Protein AF-A0A183EE67-F1 (afdb_monomer_lite)

pLDDT: mean 85.76, std 18.5, range [33.41, 98.25]

Secondary structure (DSSP, 8-state):
---S-S---------BGGGS--SHHHHHHHHHH-HHHHHHHTTSSSTT-B-----S---BPBPTTSSBB-SSS--B------B--SS---S-----TT--SSSS--

Foldseek 3Di:
DDDPPDPPPPDPDFDFQVNDQQALVQLVCCCPPNPVNVCQVVVNPDDQWDFDRGSGWQFAAADAPGRTHDPVDDRHNPDGDIDHDPPDDDPDDYWDSVDRRHRGTD

Sequence (106 aa):
MSNSKENLYGASSCRKLSELNLNDDMDRLVNEFDQLRRAQRDQQAFMDYSEPEIHFAPTYRLLVGSSYYDQERVPSWCDRIVYKGKSLQCDRYESNRMVTLSDHLP

Organism: NCBI:txid637853

InterPro domains:
  IPR000300 Inositol polyphosphate-related phosphatase [PF22669] (19-106)
  IPR036691 Endonuclease/exonuclease/phosphatase superfamily [G3DSA:3.60.10.10] (5-106)
  IPR036691 Endonuclease/exonuclease/phosphatase superfamily [SSF56219] (30-106)
  IPR046985 Inositol 5-phosphatase [PTHR11200] (24-106)

Structure (mmCIF, N/CA/C/O backbone):
data_AF-A0A183EE67-F1
#
_entry.id   AF-A0A183EE67-F1
#
loop_
_atom_site.group_PDB
_atom_site.id
_atom_site.type_symbol
_atom_site.label_atom_id
_atom_site.label_alt_id
_atom_site.label_comp_id
_atom_site.label_asym_id
_atom_site.label_entity_id
_atom_site.label_seq_id
_atom_site.pdbx_PDB_ins_code
_atom_site.Cartn_x
_atom_site.Cartn_y
_atom_site.Cartn_z
_atom_site.occupancy
_atom_site.B_iso_or_equiv
_atom_site.auth_seq_id
_atom_site.auth_comp_id
_atom_site.auth_asym_id
_atom_site.auth_atom_id
_atom_site.pdbx_PDB_model_num
ATOM 1 N N . MET A 1 1 ? 36.166 17.876 -32.253 1.00 37.62 1 MET A N 1
ATOM 2 C CA . MET A 1 1 ? 36.132 18.172 -30.806 1.00 37.62 1 MET A CA 1
ATOM 3 C C . MET A 1 1 ? 34.676 18.140 -30.388 1.00 37.62 1 MET A C 1
ATOM 5 O O . MET A 1 1 ? 33.961 19.115 -30.566 1.00 37.62 1 MET A O 1
ATOM 9 N N . SER A 1 2 ? 34.217 16.941 -30.038 1.00 34.94 2 SER A N 1
ATOM 10 C CA . SER A 1 2 ? 32.822 16.610 -29.758 1.00 34.94 2 SER A CA 1
ATOM 11 C C . SER A 1 2 ? 32.421 17.056 -28.354 1.00 34.94 2 SER A C 1
ATOM 13 O O . SER A 1 2 ? 33.215 17.028 -27.416 1.00 34.94 2 SER A O 1
ATOM 15 N N . ASN A 1 3 ? 31.175 17.502 -28.271 1.00 33.41 3 ASN A N 1
ATOM 16 C CA . ASN A 1 3 ? 30.529 18.185 -27.162 1.00 33.41 3 ASN A CA 1
ATOM 17 C C . ASN A 1 3 ? 30.439 17.287 -25.911 1.00 33.41 3 ASN A C 1
ATOM 19 O O . ASN A 1 3 ? 29.821 16.228 -25.941 1.00 33.41 3 ASN A O 1
ATOM 23 N N . SER A 1 4 ? 31.028 17.718 -24.799 1.00 40.69 4 SER A N 1
ATOM 24 C CA . SER A 1 4 ? 31.073 17.012 -23.511 1.00 40.69 4 SER A CA 1
ATOM 25 C C . SER A 1 4 ? 29.836 17.279 -22.634 1.00 40.69 4 SER A C 1
ATOM 27 O O . SER A 1 4 ? 29.959 17.595 -21.452 1.00 40.69 4 SER A O 1
ATOM 29 N N . LYS A 1 5 ? 28.626 17.159 -23.200 1.00 41.34 5 LYS A N 1
ATOM 30 C CA . LYS A 1 5 ? 27.357 17.361 -22.466 1.00 41.34 5 LYS A CA 1
ATOM 31 C C . LYS A 1 5 ? 26.316 16.244 -22.638 1.00 41.34 5 LYS A C 1
ATOM 33 O O . LYS A 1 5 ? 25.130 16.497 -22.486 1.00 41.34 5 LYS A O 1
ATOM 38 N N . GLU A 1 6 ? 26.741 15.007 -22.881 1.00 39.06 6 GLU A N 1
ATOM 39 C CA . GLU A 1 6 ? 25.833 13.845 -22.974 1.00 39.06 6 GLU A CA 1
ATOM 40 C C . GLU A 1 6 ? 26.144 12.743 -21.950 1.00 39.06 6 GLU A C 1
ATOM 42 O O . GLU A 1 6 ? 26.070 11.560 -22.256 1.00 39.06 6 GLU A O 1
ATOM 47 N N . ASN A 1 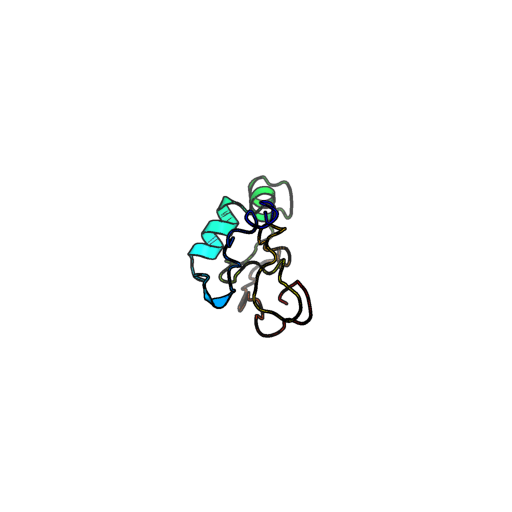7 ? 26.512 13.094 -20.711 1.00 36.16 7 ASN A N 1
ATOM 48 C CA . ASN A 1 7 ? 26.802 12.058 -19.711 1.00 36.16 7 ASN A CA 1
ATOM 49 C C . ASN A 1 7 ? 26.357 12.399 -18.280 1.00 36.16 7 ASN A C 1
ATOM 51 O O . ASN A 1 7 ? 27.135 12.306 -17.336 1.00 36.16 7 ASN A O 1
ATOM 55 N N . LEU A 1 8 ? 25.091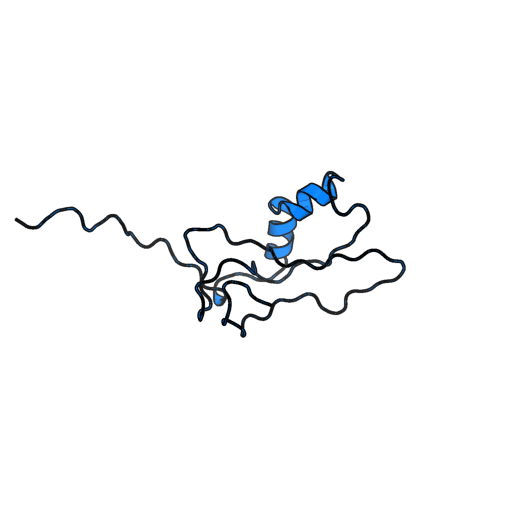 12.808 -18.122 1.00 36.00 8 LEU A N 1
ATOM 56 C CA . LEU A 1 8 ? 24.442 12.954 -16.806 1.00 36.00 8 LEU A CA 1
ATOM 57 C C . LEU A 1 8 ? 23.124 12.171 -16.651 1.00 36.00 8 LEU A C 1
ATOM 59 O O . LEU A 1 8 ? 22.514 12.228 -15.591 1.00 36.00 8 LEU A O 1
ATOM 63 N N . TYR A 1 9 ? 22.730 11.351 -17.631 1.00 35.31 9 TYR A N 1
ATOM 64 C CA . TYR A 1 9 ? 21.635 10.376 -17.486 1.00 35.31 9 TYR A CA 1
ATOM 65 C C . TYR A 1 9 ? 22.171 8.987 -17.118 1.00 35.31 9 TYR A C 1
ATOM 67 O O . TYR A 1 9 ? 21.838 7.975 -17.733 1.00 35.31 9 TYR A O 1
ATOM 75 N N . GLY A 1 10 ? 23.051 8.943 -16.117 1.00 33.81 10 GLY A N 1
ATOM 76 C CA . GLY A 1 10 ? 23.530 7.695 -15.540 1.00 33.81 10 GLY A CA 1
ATOM 77 C C . GLY A 1 10 ? 22.375 6.950 -14.875 1.00 33.81 10 GLY A C 1
ATOM 78 O O . GLY A 1 10 ? 21.963 7.316 -13.782 1.00 33.81 10 GLY A O 1
ATOM 79 N N . ALA A 1 11 ? 21.839 5.948 -15.576 1.00 44.28 11 ALA A N 1
ATOM 80 C CA . ALA A 1 11 ? 21.139 4.764 -15.073 1.00 44.28 11 ALA A CA 1
ATOM 81 C C . ALA A 1 11 ? 20.638 4.846 -13.617 1.00 44.28 11 ALA A C 1
ATOM 83 O O . ALA A 1 11 ? 21.140 4.164 -12.724 1.00 44.28 11 ALA A O 1
ATOM 84 N N . SER A 1 12 ? 19.607 5.651 -13.372 1.00 49.94 12 SER A N 1
ATOM 85 C CA . SER A 1 12 ? 18.780 5.477 -12.182 1.00 49.94 12 SER A CA 1
ATOM 86 C C . SER A 1 12 ? 17.879 4.281 -12.467 1.00 49.94 12 SER A C 1
ATOM 88 O O . SER A 1 12 ? 17.114 4.295 -13.429 1.00 49.94 12 SER A O 1
ATOM 90 N N . SER A 1 13 ? 18.074 3.182 -11.738 1.00 58.94 13 SER A N 1
ATOM 91 C CA . SER A 1 13 ? 17.396 1.916 -12.027 1.00 58.94 13 SER A CA 1
ATOM 92 C C . SER A 1 13 ? 15.881 2.094 -11.901 1.00 58.94 13 SER A C 1
ATOM 94 O O . SER A 1 13 ? 15.356 2.286 -10.803 1.00 58.94 13 SER A O 1
ATOM 96 N N . CYS A 1 14 ? 15.180 2.072 -13.035 1.00 63.81 14 CYS A N 1
ATOM 97 C CA . CYS A 1 14 ? 13.727 2.036 -13.079 1.00 63.81 14 CYS A CA 1
ATOM 98 C C . CYS A 1 14 ? 13.283 0.704 -12.467 1.00 63.81 14 CYS A C 1
ATOM 100 O O . CYS A 1 14 ? 13.463 -0.341 -13.089 1.00 63.81 14 CYS A O 1
ATOM 102 N N . ARG A 1 15 ? 12.762 0.723 -11.233 1.00 75.81 15 ARG A N 1
ATOM 103 C CA . ARG A 1 15 ? 12.367 -0.516 -10.554 1.00 75.81 15 ARG A CA 1
ATOM 104 C C . ARG A 1 15 ? 11.147 -1.116 -11.231 1.00 75.81 15 ARG A C 1
ATOM 106 O O . ARG A 1 15 ? 10.116 -0.453 -11.382 1.00 75.81 15 ARG A O 1
ATOM 113 N N . LYS A 1 16 ? 11.251 -2.390 -11.590 1.00 81.69 16 LYS A N 1
ATOM 114 C CA . LYS A 1 16 ? 10.128 -3.165 -12.115 1.00 81.69 16 LYS A CA 1
ATOM 115 C C . LYS A 1 16 ? 9.316 -3.752 -10.963 1.00 81.69 16 LYS A C 1
ATOM 117 O O . LYS A 1 16 ? 9.878 -4.182 -9.961 1.00 81.69 16 LYS A O 1
ATOM 122 N N . LEU A 1 17 ? 7.996 -3.864 -11.118 1.00 77.94 17 LEU A N 1
ATOM 123 C CA . LEU A 1 17 ? 7.124 -4.491 -10.110 1.00 77.94 17 LEU A CA 1
ATOM 124 C C . LEU A 1 17 ? 7.568 -5.902 -9.695 1.00 77.94 17 LEU A C 1
ATOM 126 O O . LEU A 1 17 ? 7.347 -6.303 -8.554 1.00 77.94 17 LEU A O 1
ATOM 130 N N . SER A 1 18 ? 8.163 -6.659 -10.620 1.00 77.88 18 SER A N 1
ATOM 131 C CA . SER A 1 18 ? 8.656 -8.020 -10.378 1.00 77.88 18 SER A CA 1
ATOM 132 C C . SER A 1 18 ? 9.915 -8.080 -9.511 1.00 77.88 18 SER A C 1
ATOM 134 O O . SER A 1 18 ? 10.296 -9.161 -9.087 1.00 77.88 18 SER A O 1
ATOM 136 N N . GLU A 1 19 ? 10.583 -6.949 -9.282 1.00 79.06 19 GLU A N 1
ATOM 137 C CA . GLU A 1 19 ? 11.820 -6.858 -8.493 1.00 79.06 19 GLU A CA 1
ATOM 138 C C . GLU A 1 19 ? 11.547 -6.495 -7.026 1.00 79.06 19 GLU A C 1
ATOM 140 O O . GLU A 1 19 ? 12.469 -6.448 -6.214 1.00 79.06 19 GLU A O 1
ATOM 145 N N . LEU A 1 20 ? 10.290 -6.213 -6.676 1.00 76.19 20 LEU A N 1
ATOM 146 C CA . LEU A 1 20 ? 9.892 -5.882 -5.313 1.00 76.19 20 LEU A CA 1
ATOM 147 C C . LEU A 1 20 ? 9.586 -7.151 -4.509 1.00 76.19 20 LEU A C 1
ATOM 149 O O . LEU A 1 20 ? 8.925 -8.056 -5.014 1.00 76.19 20 LEU A O 1
ATOM 153 N N . ASN A 1 21 ? 10.016 -7.184 -3.245 1.00 73.38 21 ASN A N 1
ATOM 154 C CA . ASN A 1 21 ? 9.620 -8.213 -2.284 1.00 73.38 21 ASN A CA 1
ATOM 155 C C . ASN A 1 21 ? 8.256 -7.851 -1.680 1.00 73.38 21 ASN A C 1
ATOM 157 O O . ASN A 1 21 ? 8.140 -6.843 -0.993 1.00 73.38 21 ASN A O 1
ATOM 161 N N . LEU A 1 22 ? 7.216 -8.627 -1.968 1.00 69.81 22 LEU A N 1
ATOM 162 C CA . LEU A 1 22 ? 5.812 -8.226 -1.778 1.00 69.81 22 LEU A CA 1
ATOM 163 C C . LEU A 1 22 ? 5.198 -8.742 -0.478 1.00 69.81 22 LEU A C 1
ATOM 165 O O . LEU A 1 22 ? 3.992 -8.920 -0.386 1.00 69.81 22 LEU A O 1
ATOM 169 N N . ASN A 1 23 ? 6.031 -9.025 0.509 1.00 72.56 23 ASN A N 1
ATOM 170 C CA . ASN A 1 23 ? 5.609 -9.748 1.700 1.00 72.56 23 ASN A CA 1
ATOM 171 C C . ASN A 1 23 ? 5.402 -8.745 2.850 1.00 72.56 23 ASN A C 1
ATOM 173 O O . ASN A 1 23 ? 5.114 -7.572 2.605 1.00 72.56 23 ASN A O 1
ATOM 177 N N . ASP A 1 24 ? 5.603 -9.178 4.095 1.00 72.19 24 ASP A N 1
ATOM 178 C CA . ASP A 1 24 ? 5.535 -8.355 5.318 1.00 72.19 24 ASP A CA 1
ATOM 179 C C . ASP A 1 24 ? 6.363 -7.052 5.244 1.00 72.19 24 ASP A C 1
ATOM 181 O O . ASP A 1 24 ? 6.072 -6.074 5.934 1.00 72.19 24 ASP A O 1
ATOM 185 N N . ASP A 1 25 ? 7.366 -7.001 4.360 1.00 84.44 25 ASP A N 1
ATOM 186 C CA . ASP A 1 25 ? 8.136 -5.792 4.053 1.00 84.44 25 ASP A CA 1
ATOM 187 C C . ASP A 1 25 ? 7.247 -4.627 3.578 1.00 84.44 25 ASP A C 1
ATOM 189 O O . ASP A 1 25 ? 7.530 -3.475 3.908 1.00 84.44 25 ASP A O 1
ATOM 193 N N . MET A 1 26 ? 6.178 -4.895 2.817 1.00 90.94 26 MET A N 1
ATOM 194 C CA . MET A 1 26 ? 5.285 -3.849 2.306 1.00 90.94 26 MET A CA 1
ATOM 195 C C . MET A 1 26 ? 4.478 -3.214 3.434 1.00 90.94 26 MET A C 1
ATOM 197 O O . MET A 1 26 ? 4.498 -1.991 3.573 1.00 90.94 26 MET A O 1
ATOM 201 N N . ASP A 1 27 ? 3.840 -4.025 4.279 1.00 93.69 27 ASP A N 1
ATOM 202 C CA . ASP A 1 27 ? 3.028 -3.514 5.383 1.00 93.69 27 ASP A CA 1
ATOM 203 C C . ASP A 1 27 ? 3.888 -2.716 6.373 1.00 93.69 27 ASP A C 1
ATOM 205 O O . ASP A 1 27 ? 3.515 -1.618 6.795 1.00 93.69 27 ASP A O 1
ATOM 209 N N . ARG A 1 28 ? 5.115 -3.185 6.642 1.00 93.75 28 ARG A N 1
ATOM 210 C CA . ARG A 1 28 ? 6.098 -2.428 7.424 1.00 93.75 28 ARG A CA 1
ATOM 211 C C . ARG A 1 28 ? 6.390 -1.053 6.814 1.00 93.75 28 ARG A C 1
ATOM 213 O O . ARG A 1 28 ? 6.354 -0.057 7.537 1.00 93.75 28 ARG A O 1
ATOM 220 N N . LEU A 1 29 ? 6.684 -0.984 5.513 1.00 93.56 29 LEU A N 1
ATOM 221 C CA . LEU A 1 29 ? 6.966 0.284 4.829 1.00 93.56 29 LEU A CA 1
ATOM 222 C C . LEU A 1 29 ? 5.770 1.238 4.892 1.00 93.56 29 LEU A C 1
ATOM 224 O O . LEU A 1 29 ? 5.960 2.429 5.149 1.00 93.56 29 LEU A O 1
ATOM 228 N N . VAL A 1 30 ? 4.552 0.723 4.693 1.00 95.50 30 VAL A N 1
ATOM 229 C CA . VAL A 1 30 ? 3.333 1.533 4.790 1.00 95.50 30 VAL A CA 1
ATOM 230 C C . VAL A 1 30 ? 3.191 2.072 6.218 1.00 95.50 30 VAL A C 1
ATOM 232 O O . VAL A 1 30 ? 3.063 3.277 6.410 1.00 95.50 30 VAL A O 1
ATOM 235 N N . ASN A 1 31 ? 3.289 1.227 7.243 1.00 95.19 31 ASN A N 1
ATOM 236 C CA . ASN A 1 31 ? 3.132 1.657 8.637 1.00 95.19 31 ASN A CA 1
ATOM 237 C C . ASN A 1 31 ? 4.182 2.690 9.090 1.00 95.19 31 ASN A C 1
ATOM 239 O O . ASN A 1 31 ? 3.895 3.539 9.943 1.00 95.19 31 ASN A O 1
ATOM 243 N N . GLU A 1 32 ? 5.391 2.635 8.529 1.00 95.50 32 GLU A N 1
ATOM 244 C CA . GLU A 1 32 ? 6.493 3.529 8.890 1.00 95.50 32 GLU A CA 1
ATOM 245 C C . GLU A 1 32 ? 6.428 4.880 8.150 1.00 95.50 32 GLU A C 1
ATOM 247 O O . GLU A 1 32 ? 6.589 5.942 8.769 1.00 95.50 32 GLU A O 1
ATOM 252 N N . PHE A 1 33 ? 6.147 4.869 6.842 1.00 96.06 33 PHE A N 1
ATOM 253 C CA . PHE A 1 33 ? 6.340 6.042 5.980 1.00 96.06 33 PHE A CA 1
ATOM 254 C C . PHE A 1 33 ? 5.066 6.606 5.343 1.00 96.06 33 PHE A C 1
ATOM 256 O O . PHE A 1 33 ? 5.073 7.775 4.948 1.00 96.06 33 PHE A O 1
ATOM 263 N N . ASP A 1 34 ? 3.981 5.834 5.255 1.00 97.44 34 ASP A N 1
ATOM 264 C CA . ASP A 1 34 ? 2.752 6.267 4.586 1.00 97.44 34 ASP A CA 1
ATOM 265 C C . ASP A 1 34 ? 2.034 7.389 5.349 1.00 97.44 34 ASP A C 1
ATOM 267 O O . ASP A 1 34 ? 1.879 7.368 6.576 1.00 97.44 34 ASP A O 1
ATOM 271 N N . GLN A 1 35 ? 1.564 8.389 4.603 1.00 98.00 35 GLN A N 1
ATOM 272 C CA . GLN A 1 35 ? 0.917 9.566 5.179 1.00 98.00 35 GLN A CA 1
ATOM 273 C C . GLN A 1 35 ? -0.476 9.246 5.725 1.00 98.00 35 GLN A C 1
ATOM 275 O O . GLN A 1 35 ? -0.840 9.778 6.774 1.00 98.00 35 GLN A O 1
ATOM 280 N N . LEU A 1 36 ? -1.238 8.365 5.063 1.00 97.81 36 LEU A N 1
ATOM 281 C CA . LEU A 1 36 ? -2.562 7.966 5.540 1.00 97.81 36 LEU A CA 1
ATOM 282 C C . LEU A 1 36 ? -2.451 7.174 6.848 1.00 97.81 36 LEU A C 1
ATOM 284 O O . LEU A 1 36 ? -3.129 7.522 7.815 1.00 97.81 36 LEU A O 1
ATOM 288 N N . ARG A 1 37 ? -1.547 6.184 6.927 1.00 96.69 37 ARG A N 1
ATOM 289 C CA . ARG A 1 37 ? -1.289 5.451 8.185 1.00 96.69 37 ARG A CA 1
ATOM 290 C C . ARG A 1 37 ? -0.877 6.382 9.321 1.00 96.69 37 ARG A C 1
ATOM 292 O O . ARG A 1 37 ? -1.385 6.255 10.435 1.00 96.69 37 ARG A O 1
ATOM 299 N N . ARG A 1 38 ? 0.007 7.348 9.049 1.00 97.62 38 ARG A N 1
ATOM 300 C CA . ARG A 1 38 ? 0.394 8.365 10.038 1.00 97.62 38 ARG A CA 1
ATOM 301 C C . ARG A 1 38 ? -0.809 9.182 10.505 1.00 97.62 38 ARG A C 1
ATOM 303 O O . ARG A 1 38 ? -1.023 9.287 11.705 1.00 97.62 38 ARG A O 1
ATOM 310 N N . ALA A 1 39 ? -1.614 9.700 9.580 1.00 98.12 39 ALA A N 1
ATOM 311 C CA . ALA A 1 39 ? -2.796 10.489 9.912 1.00 98.12 39 ALA A CA 1
ATOM 312 C C . ALA A 1 39 ? -3.839 9.686 10.712 1.00 98.12 39 ALA A C 1
ATOM 314 O O . ALA A 1 39 ? -4.474 10.244 11.604 1.00 98.12 39 ALA A O 1
ATOM 315 N N . GLN A 1 40 ? -3.998 8.386 10.444 1.00 97.06 40 GLN A N 1
ATOM 316 C CA . GLN A 1 40 ? -4.851 7.501 11.245 1.00 97.06 40 GLN A CA 1
ATOM 317 C C . GLN A 1 40 ? -4.312 7.308 12.665 1.00 97.06 40 GLN A C 1
ATOM 319 O O . GLN A 1 40 ? -5.060 7.473 13.629 1.00 97.06 40 GLN A O 1
ATOM 324 N N . ARG A 1 41 ? -3.014 7.001 12.808 1.00 95.62 41 ARG A N 1
ATOM 325 C CA . ARG A 1 41 ? -2.355 6.840 14.116 1.00 95.62 41 ARG A CA 1
ATOM 326 C C . ARG A 1 41 ? -2.446 8.110 14.956 1.00 95.62 41 ARG A C 1
ATOM 328 O O . ARG A 1 41 ? -2.726 8.039 16.149 1.00 95.62 41 ARG A O 1
ATOM 335 N N . ASP A 1 42 ? -2.250 9.255 14.315 1.00 97.38 42 ASP A N 1
ATOM 336 C CA . ASP A 1 42 ? -2.287 10.567 14.955 1.00 97.38 42 ASP A CA 1
ATOM 337 C C . ASP A 1 42 ? -3.733 11.077 15.129 1.00 97.38 42 ASP A C 1
ATOM 339 O O . ASP A 1 42 ? -3.945 12.204 15.573 1.00 97.38 42 ASP A O 1
ATOM 343 N N . GLN A 1 43 ? -4.736 10.252 14.794 1.00 97.00 43 GLN A N 1
ATOM 344 C CA . GLN A 1 43 ? -6.165 10.542 14.935 1.00 97.00 43 GLN A CA 1
ATOM 345 C C . GLN A 1 43 ? -6.646 11.778 14.151 1.00 97.00 43 GLN A C 1
ATOM 347 O O . GLN A 1 43 ? -7.645 12.407 14.496 1.00 97.00 43 GLN A O 1
ATOM 352 N N . GLN A 1 44 ? -5.957 12.110 13.061 1.00 98.25 44 GLN A N 1
ATOM 353 C CA . GLN A 1 44 ? -6.242 13.259 12.198 1.00 98.25 44 GLN A CA 1
ATOM 354 C C . GLN A 1 44 ? -7.170 12.913 11.025 1.00 98.25 44 GLN A C 1
ATOM 356 O O . GLN A 1 44 ? -7.816 13.803 10.475 1.00 98.25 44 GLN A O 1
ATOM 361 N N . ALA A 1 45 ? -7.251 11.638 10.634 1.00 97.50 45 ALA A N 1
ATOM 362 C CA . ALA A 1 45 ? -8.121 11.168 9.557 1.00 97.50 45 ALA A CA 1
ATOM 363 C C . ALA A 1 45 ? -8.606 9.734 9.813 1.00 97.50 45 ALA A C 1
ATOM 365 O O . ALA A 1 45 ? -7.895 8.938 10.418 1.00 97.50 45 ALA A O 1
ATOM 366 N N . PHE A 1 46 ? -9.809 9.401 9.327 1.00 97.12 46 PHE A N 1
ATOM 367 C CA . PHE A 1 46 ? -10.385 8.045 9.370 1.00 97.12 46 PHE A CA 1
ATOM 368 C C . PHE A 1 46 ? -10.330 7.371 10.756 1.00 97.12 46 PHE A C 1
ATOM 370 O O . PHE A 1 46 ? -10.036 6.182 10.875 1.00 97.12 46 PHE A O 1
ATOM 377 N N . MET A 1 47 ? -10.636 8.131 11.812 1.00 95.12 47 MET A N 1
ATOM 378 C CA . MET A 1 47 ? -10.672 7.626 13.187 1.00 95.12 47 MET A CA 1
ATOM 379 C C . MET A 1 47 ? -11.655 6.449 13.332 1.00 95.12 47 MET A C 1
ATOM 381 O O . MET A 1 47 ? -12.799 6.498 12.865 1.00 95.12 47 MET A O 1
ATOM 385 N N . ASP A 1 48 ? -11.188 5.393 13.998 1.00 93.06 48 ASP A N 1
ATOM 386 C CA . ASP A 1 48 ? -11.856 4.096 14.184 1.00 93.06 48 ASP A CA 1
ATOM 387 C C . ASP A 1 48 ? -12.170 3.316 12.895 1.00 93.06 48 ASP A C 1
ATOM 389 O O . ASP A 1 48 ? -12.955 2.365 12.933 1.00 93.06 48 ASP A O 1
ATOM 393 N N . TYR A 1 49 ? -11.614 3.709 11.750 1.00 97.19 49 TYR A N 1
ATOM 394 C CA . TYR A 1 49 ? -11.621 2.840 10.580 1.00 97.19 49 TYR A CA 1
ATOM 395 C C . TYR A 1 49 ? -10.465 1.847 10.686 1.00 97.19 49 TYR A C 1
ATOM 397 O O . TYR A 1 49 ? -9.379 2.168 11.165 1.00 97.19 49 TYR A O 1
ATOM 405 N N . SER A 1 50 ? -10.705 0.637 10.208 1.00 94.88 50 SER A N 1
ATOM 406 C CA . SER A 1 50 ? -9.702 -0.394 10.002 1.00 94.88 50 SER A CA 1
ATOM 407 C C . SER A 1 50 ? -9.338 -0.461 8.525 1.00 94.88 50 SER A C 1
ATOM 409 O O . SER A 1 50 ? -10.175 -0.251 7.648 1.00 94.88 50 SER A O 1
ATOM 411 N N . GLU A 1 51 ? -8.083 -0.777 8.255 1.00 96.75 51 GLU A N 1
ATOM 412 C CA . GLU A 1 51 ? -7.599 -1.136 6.930 1.00 96.75 51 GLU A CA 1
ATOM 413 C C . GLU A 1 51 ? -6.759 -2.406 7.084 1.00 96.75 51 GLU A C 1
ATOM 415 O O . GLU A 1 51 ? -5.930 -2.432 8.003 1.00 96.75 51 GLU A O 1
ATOM 420 N N . PRO A 1 52 ? -6.965 -3.436 6.239 1.00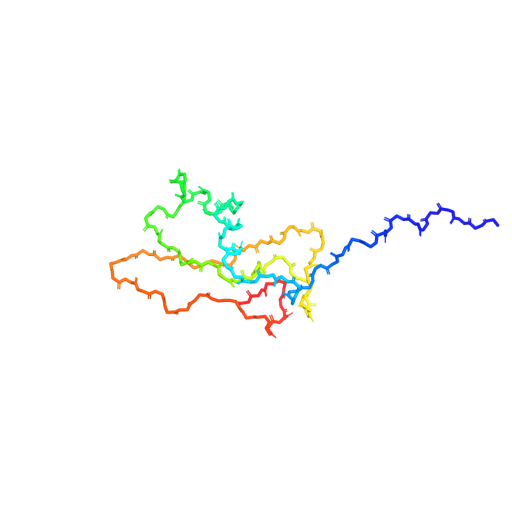 95.75 52 PRO A N 1
ATOM 421 C CA . PRO A 1 52 ? -6.191 -4.672 6.308 1.00 95.75 52 PRO A CA 1
ATOM 422 C C . PRO A 1 52 ? -4.695 -4.426 6.081 1.00 95.75 52 PRO A C 1
ATOM 424 O O . PRO A 1 52 ? -4.281 -3.354 5.631 1.00 95.75 52 PRO A O 1
ATOM 427 N N . GLU A 1 53 ? -3.880 -5.430 6.387 1.00 95.19 53 GLU A N 1
ATOM 428 C CA . GLU A 1 53 ? -2.452 -5.400 6.064 1.00 95.19 53 GLU A CA 1
ATOM 429 C C . GLU A 1 53 ? -2.244 -5.288 4.548 1.00 95.19 53 GLU A C 1
ATOM 431 O O . GLU A 1 53 ? -2.998 -5.852 3.747 1.00 95.19 53 GLU A O 1
ATOM 436 N N . ILE A 1 54 ? -1.232 -4.518 4.145 1.00 95.88 54 ILE A N 1
ATOM 437 C CA . ILE A 1 54 ? -0.921 -4.286 2.732 1.00 95.88 54 ILE A CA 1
ATOM 438 C C . ILE A 1 54 ? 0.257 -5.164 2.320 1.00 95.88 54 ILE A C 1
ATOM 440 O O . ILE A 1 54 ? 1.408 -4.883 2.642 1.00 95.88 54 ILE A O 1
ATOM 444 N N . HIS A 1 55 ? -0.033 -6.190 1.520 1.00 94.44 55 HIS A N 1
ATOM 445 C CA . HIS A 1 55 ? 0.968 -7.096 0.934 1.00 94.44 55 HIS A CA 1
ATOM 446 C C . HIS A 1 55 ? 1.128 -6.900 -0.582 1.00 94.44 55 HIS A C 1
ATOM 448 O O . HIS A 1 55 ? 1.589 -7.773 -1.314 1.00 94.44 55 HIS A O 1
ATOM 454 N N . PHE A 1 56 ? 0.709 -5.750 -1.105 1.00 94.50 56 PHE A N 1
ATOM 455 C CA . PHE A 1 56 ? 0.884 -5.403 -2.510 1.00 94.50 56 PHE A CA 1
ATOM 456 C C . PHE A 1 56 ? 1.793 -4.184 -2.661 1.00 94.50 56 PHE A C 1
ATOM 458 O O . PHE A 1 56 ? 1.954 -3.374 -1.752 1.00 94.50 56 PHE A O 1
ATOM 465 N N . ALA A 1 57 ? 2.429 -4.080 -3.828 1.00 93.50 57 ALA A N 1
ATOM 466 C CA . ALA A 1 57 ? 3.330 -2.981 -4.140 1.00 93.50 57 ALA A CA 1
ATOM 467 C C . ALA A 1 57 ? 2.552 -1.662 -4.293 1.00 93.50 57 ALA A C 1
ATOM 469 O O . ALA A 1 57 ? 1.352 -1.712 -4.572 1.00 93.50 57 ALA A O 1
ATOM 470 N N . PRO A 1 58 ? 3.229 -0.507 -4.177 1.00 95.00 58 PRO A N 1
ATOM 471 C C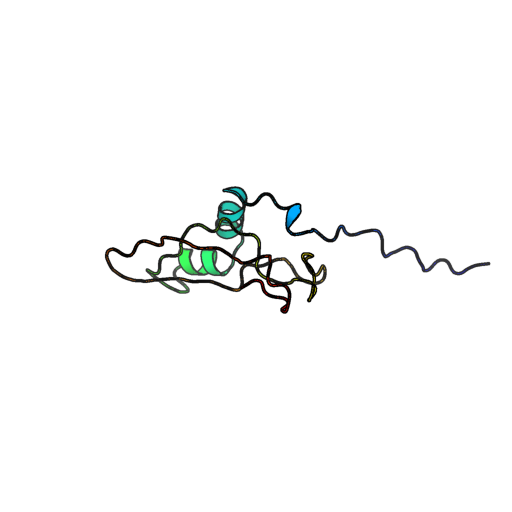A . PRO A 1 58 ? 2.620 0.783 -4.462 1.00 95.00 58 PRO A CA 1
ATOM 472 C C . PRO A 1 58 ? 1.833 0.789 -5.776 1.00 95.00 58 PRO A C 1
ATOM 474 O O . PRO A 1 58 ? 2.302 0.320 -6.811 1.00 95.00 58 PRO A O 1
ATOM 477 N N . THR A 1 59 ? 0.613 1.307 -5.745 1.00 96.31 59 THR A N 1
ATOM 478 C CA . THR A 1 59 ? -0.268 1.304 -6.919 1.00 96.31 59 THR A CA 1
ATOM 479 C C . THR A 1 59 ? 0.023 2.460 -7.864 1.00 96.31 59 THR A C 1
ATOM 481 O O . THR A 1 59 ? -0.439 2.426 -8.995 1.00 96.31 59 THR A O 1
ATOM 484 N N . TYR A 1 60 ? 0.814 3.447 -7.435 1.00 95.25 60 TYR A N 1
ATOM 485 C CA . TYR A 1 60 ? 1.112 4.674 -8.166 1.00 95.25 60 TYR A CA 1
ATOM 486 C C . TYR A 1 60 ? 2.588 5.070 -7.996 1.00 95.25 60 TYR A C 1
ATOM 488 O O . TYR A 1 60 ? 3.173 4.806 -6.955 1.00 95.25 60 TYR A O 1
ATOM 496 N N . ARG A 1 61 ? 3.271 5.720 -8.941 1.00 93.75 61 ARG A N 1
ATOM 497 C CA . ARG A 1 61 ? 2.892 6.003 -10.331 1.00 93.75 61 ARG A CA 1
ATOM 498 C C . ARG A 1 61 ? 3.637 5.068 -11.269 1.00 93.75 61 ARG A C 1
ATOM 500 O O . ARG A 1 61 ? 4.865 5.000 -11.205 1.00 93.75 61 ARG A O 1
ATOM 507 N N . LEU A 1 62 ? 2.921 4.398 -12.163 1.00 93.62 62 LEU A N 1
ATOM 508 C CA . LEU A 1 62 ? 3.524 3.559 -13.195 1.00 93.62 62 LEU A CA 1
ATOM 509 C C . LEU A 1 62 ? 3.619 4.285 -14.534 1.00 93.62 62 LEU A C 1
ATOM 511 O O . LEU A 1 62 ? 2.813 5.156 -14.857 1.00 93.62 62 LEU A O 1
ATOM 515 N N . LEU A 1 63 ? 4.590 3.882 -15.351 1.00 94.38 63 LEU A N 1
ATOM 516 C CA . LEU A 1 63 ? 4.586 4.226 -16.767 1.00 94.38 63 LEU A CA 1
ATOM 517 C C . LEU A 1 63 ? 3.438 3.458 -17.443 1.00 94.38 63 LEU A C 1
ATOM 519 O O . LEU A 1 63 ? 3.431 2.223 -17.429 1.00 94.38 63 LEU A O 1
ATOM 523 N N . VAL A 1 64 ? 2.482 4.188 -18.026 1.00 94.56 64 VAL A N 1
ATOM 524 C CA . VAL A 1 64 ? 1.283 3.629 -18.676 1.00 94.56 64 VAL A CA 1
ATOM 525 C C . VAL A 1 64 ? 1.665 2.582 -19.725 1.00 94.56 64 VAL A C 1
ATOM 527 O O . VAL A 1 64 ? 2.581 2.780 -20.523 1.00 94.56 64 VAL A O 1
ATOM 530 N N . GLY A 1 65 ? 0.951 1.459 -19.725 1.00 93.25 65 GLY A N 1
ATOM 531 C CA . GLY A 1 65 ? 1.208 0.312 -20.594 1.00 93.25 65 GLY A CA 1
ATOM 532 C C . GLY A 1 65 ? 2.360 -0.580 -20.124 1.00 93.25 65 GLY A C 1
ATOM 533 O O . GLY A 1 65 ? 2.758 -1.487 -20.854 1.00 93.25 65 GLY A O 1
ATOM 534 N N . SER A 1 66 ? 2.906 -0.354 -18.925 1.00 90.88 66 SER A N 1
ATOM 535 C CA . SER A 1 66 ? 4.075 -1.075 -18.417 1.00 90.88 66 SER A CA 1
ATOM 536 C C . SER A 1 66 ? 3.931 -1.511 -16.951 1.00 90.88 66 SER A C 1
ATOM 538 O O . SER A 1 66 ? 2.964 -1.186 -16.273 1.00 90.88 66 SER A O 1
ATOM 540 N N . SER A 1 67 ? 4.930 -2.248 -16.458 1.00 88.88 67 SER A N 1
ATOM 541 C CA . SER A 1 67 ? 5.065 -2.665 -15.055 1.00 88.88 67 SER A CA 1
ATOM 542 C C . SER A 1 67 ? 6.226 -1.949 -14.343 1.00 88.88 67 SER A C 1
ATOM 544 O O . SER A 1 67 ? 6.887 -2.545 -13.486 1.00 88.88 67 SER A O 1
ATOM 546 N N . TYR A 1 68 ? 6.556 -0.737 -14.782 1.00 92.19 68 TYR A N 1
ATOM 547 C CA . TYR A 1 68 ? 7.694 0.048 -14.313 1.00 92.19 68 TYR A CA 1
ATOM 548 C C . TYR A 1 68 ? 7.215 1.311 -13.608 1.00 92.19 68 TYR A C 1
ATOM 550 O O . TYR A 1 68 ? 6.289 1.965 -14.090 1.00 92.19 68 TYR A O 1
ATOM 558 N N . TYR A 1 69 ? 7.859 1.669 -12.498 1.00 91.69 69 TYR A N 1
ATOM 559 C CA . TYR A 1 69 ? 7.571 2.939 -11.837 1.00 91.69 69 TYR A CA 1
ATOM 560 C C . TYR A 1 69 ? 8.179 4.117 -12.589 1.00 91.69 69 TYR A C 1
ATOM 562 O O . TYR A 1 69 ? 9.314 4.058 -13.073 1.00 91.69 69 TYR A O 1
ATOM 570 N N . ASP A 1 70 ? 7.417 5.202 -12.625 1.00 90.38 70 ASP A N 1
ATOM 571 C CA . ASP A 1 70 ? 7.914 6.520 -12.993 1.00 90.38 70 ASP A CA 1
ATOM 572 C C . ASP A 1 70 ? 8.979 6.966 -11.970 1.00 90.38 70 ASP A C 1
ATOM 574 O O . ASP A 1 70 ? 8.806 6.791 -10.765 1.00 90.38 70 ASP A O 1
ATOM 578 N N . GLN A 1 71 ? 10.101 7.511 -12.445 1.00 85.69 71 GLN A N 1
ATOM 579 C CA . GLN A 1 71 ? 11.210 7.957 -11.591 1.00 85.69 71 GLN A CA 1
ATOM 580 C C . GLN A 1 71 ? 11.022 9.378 -11.061 1.00 85.69 71 GLN A C 1
ATOM 582 O O . GLN A 1 71 ? 11.712 9.780 -10.126 1.00 85.69 71 GLN A O 1
ATOM 587 N N . GLU A 1 72 ? 10.104 10.147 -11.647 1.00 88.62 72 GLU A N 1
ATOM 588 C CA . GLU A 1 72 ? 9.840 11.523 -11.230 1.00 88.62 72 GLU A CA 1
ATOM 589 C C . GLU A 1 72 ? 9.025 11.591 -9.934 1.00 88.62 72 GLU A C 1
ATOM 591 O O . GLU A 1 72 ? 8.964 12.641 -9.290 1.00 88.62 72 GLU A O 1
ATOM 596 N N . ARG A 1 73 ? 8.384 10.484 -9.535 1.00 86.44 73 ARG A N 1
ATOM 597 C CA . ARG A 1 73 ? 7.536 10.412 -8.342 1.00 86.44 73 ARG A CA 1
ATOM 598 C C . ARG A 1 73 ? 7.913 9.230 -7.463 1.00 86.44 73 ARG A C 1
ATOM 600 O O . ARG A 1 73 ? 8.262 8.159 -7.941 1.00 86.44 73 ARG A O 1
ATOM 607 N N . VAL A 1 74 ? 7.794 9.426 -6.152 1.00 90.12 74 VAL A N 1
ATOM 608 C CA . VAL A 1 74 ? 7.986 8.349 -5.176 1.00 90.12 74 VAL A CA 1
ATOM 609 C C . VAL A 1 74 ? 6.809 7.369 -5.282 1.00 90.12 74 VAL A C 1
ATOM 611 O O . VAL A 1 74 ? 5.659 7.814 -5.179 1.00 90.12 74 VAL A O 1
ATOM 614 N N . PRO A 1 75 ? 7.057 6.057 -5.460 1.00 93.25 75 PRO A N 1
ATOM 615 C CA . PRO A 1 75 ? 5.998 5.058 -5.444 1.00 93.25 75 PRO A CA 1
ATOM 616 C C . PRO A 1 75 ? 5.157 5.147 -4.164 1.00 93.25 75 PRO A C 1
ATOM 618 O O . PRO A 1 75 ? 5.707 5.204 -3.066 1.00 93.25 75 PRO A O 1
ATOM 621 N N . SER A 1 76 ? 3.835 5.190 -4.308 1.00 95.19 76 SER A N 1
ATOM 622 C CA . SER A 1 76 ? 2.867 5.439 -3.237 1.00 95.19 76 SER A CA 1
ATOM 623 C C . SER A 1 76 ? 1.627 4.536 -3.346 1.00 95.19 76 SER A C 1
ATOM 625 O O . SER A 1 76 ? 1.228 4.134 -4.440 1.00 95.19 76 SER A O 1
ATOM 627 N N . TRP A 1 77 ? 0.995 4.239 -2.208 1.00 97.38 77 TRP A N 1
ATOM 628 C CA . TRP A 1 77 ? -0.290 3.531 -2.121 1.00 97.38 77 TRP A CA 1
ATOM 629 C C . TRP A 1 77 ? -1.434 4.546 -2.053 1.00 97.38 77 TRP A C 1
ATOM 631 O O . TRP A 1 77 ? -1.944 4.858 -0.975 1.00 97.38 77 TRP A O 1
ATOM 641 N N . CYS A 1 78 ? -1.787 5.117 -3.204 1.00 96.94 78 CYS A N 1
ATOM 642 C CA . CYS A 1 78 ? -2.821 6.151 -3.297 1.00 96.94 78 CYS A CA 1
ATOM 643 C C . CYS A 1 78 ? -4.246 5.577 -3.295 1.00 96.94 78 CYS A C 1
ATOM 645 O O . CYS A 1 78 ? -5.186 6.282 -2.932 1.00 96.94 78 CYS A O 1
ATOM 647 N N . ASP A 1 79 ? -4.391 4.306 -3.664 1.00 97.88 79 ASP A N 1
ATOM 648 C CA . ASP A 1 79 ? -5.673 3.628 -3.841 1.00 97.88 79 ASP A CA 1
ATOM 649 C C . ASP A 1 79 ? -5.926 2.723 -2.629 1.00 97.88 79 ASP A C 1
ATOM 651 O O . ASP A 1 79 ? -5.224 1.731 -2.430 1.00 97.88 79 ASP A O 1
ATOM 655 N N . ARG A 1 80 ? -6.860 3.123 -1.755 1.00 97.94 80 ARG A N 1
ATOM 656 C CA . ARG A 1 80 ? -7.011 2.559 -0.403 1.00 97.94 80 ARG A CA 1
ATOM 657 C C . ARG A 1 80 ? -8.460 2.244 -0.074 1.00 97.94 80 ARG A C 1
ATOM 659 O O . ARG A 1 80 ? -9.357 3.023 -0.398 1.00 97.94 80 ARG A O 1
ATOM 666 N N . ILE A 1 81 ? -8.680 1.133 0.626 1.00 97.69 81 ILE A N 1
ATOM 667 C CA . ILE A 1 81 ? -9.992 0.735 1.141 1.00 97.69 81 ILE A CA 1
ATOM 668 C C . ILE A 1 81 ? -9.909 0.631 2.662 1.00 97.69 81 ILE A C 1
ATOM 670 O O . ILE A 1 81 ? -9.199 -0.203 3.214 1.00 97.69 81 ILE A O 1
ATOM 674 N N . VAL A 1 82 ? -10.687 1.472 3.338 1.00 97.44 82 VAL A N 1
ATOM 675 C CA . VAL A 1 82 ? -10.835 1.485 4.797 1.00 97.44 82 VAL A CA 1
ATOM 676 C C . VAL A 1 82 ? -12.294 1.202 5.152 1.00 97.44 82 VAL A C 1
ATOM 678 O O . VAL A 1 82 ? -13.205 1.605 4.428 1.00 97.44 82 VAL A O 1
ATOM 681 N N . TYR A 1 83 ? -12.546 0.535 6.274 1.00 96.94 83 TYR A N 1
ATOM 682 C CA . TYR A 1 83 ? -13.900 0.197 6.714 1.00 96.94 83 TYR A CA 1
ATOM 683 C C . TYR A 1 83 ? -14.100 0.430 8.209 1.00 96.94 83 TYR A C 1
ATOM 685 O O . TYR A 1 83 ? -13.176 0.327 9.006 1.00 96.94 83 TYR A O 1
ATOM 693 N N . LYS A 1 84 ? -15.341 0.719 8.609 1.00 95.88 84 LYS A N 1
ATOM 694 C CA . LYS A 1 84 ? -15.754 0.843 10.012 1.00 95.88 84 LYS A CA 1
ATOM 695 C C . LYS A 1 84 ? -17.053 0.076 10.210 1.00 95.88 84 LYS A C 1
ATOM 697 O O . LYS A 1 84 ? -18.037 0.326 9.520 1.00 95.88 84 LYS A O 1
ATOM 702 N N . GLY A 1 85 ? -17.067 -0.854 11.154 1.00 92.69 85 GLY A N 1
ATOM 703 C CA . GLY A 1 85 ? -18.230 -1.694 11.423 1.00 92.69 85 GLY A CA 1
ATOM 704 C C . GLY A 1 85 ? -17.904 -2.800 12.414 1.00 92.69 85 GLY A C 1
ATOM 705 O O . GLY A 1 85 ? -16.741 -3.061 12.712 1.00 92.69 85 GLY A O 1
ATOM 706 N N . LYS A 1 86 ? -18.938 -3.445 12.953 1.00 90.75 86 LYS A N 1
ATOM 707 C CA . LYS A 1 86 ? -18.769 -4.584 13.862 1.00 90.75 86 LYS A CA 1
ATOM 708 C C . LYS A 1 86 ? -18.676 -5.873 13.052 1.00 90.75 86 LYS 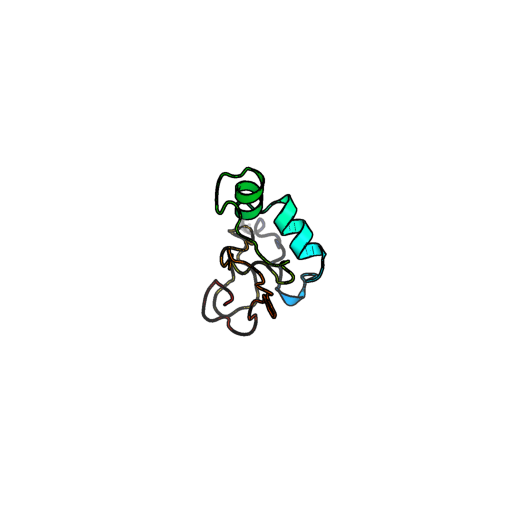A C 1
ATOM 710 O O . LYS A 1 86 ? -19.450 -6.048 12.117 1.00 90.75 86 LYS A O 1
ATOM 715 N N . SER A 1 87 ? -17.767 -6.763 13.448 1.00 90.81 87 SER A N 1
ATOM 716 C CA . SER A 1 87 ? -17.637 -8.116 12.885 1.00 90.81 87 SER A CA 1
ATOM 717 C C . SER A 1 87 ? -17.402 -8.159 11.367 1.00 90.81 87 SER A C 1
ATOM 719 O O . SER A 1 87 ? -17.854 -9.086 10.703 1.00 90.81 87 SER A O 1
ATOM 721 N N . LEU A 1 88 ? -16.700 -7.163 10.816 1.00 93.56 88 LEU A N 1
ATOM 722 C CA . LEU A 1 88 ? -16.245 -7.184 9.426 1.00 93.56 88 LEU A CA 1
ATOM 723 C C . LEU A 1 88 ? -14.902 -7.911 9.335 1.00 93.56 88 LEU A C 1
ATOM 725 O O . LEU A 1 88 ? -13.972 -7.584 10.074 1.00 93.56 88 LEU A O 1
ATOM 729 N N . GLN A 1 89 ? -14.807 -8.859 8.408 1.00 92.25 89 GLN A N 1
ATOM 730 C CA . GLN A 1 89 ? -13.567 -9.529 8.038 1.00 92.25 89 GLN A CA 1
ATOM 731 C C . GLN A 1 89 ? -13.274 -9.224 6.570 1.00 92.25 89 GLN A C 1
ATOM 733 O O . GLN A 1 89 ? -14.168 -9.288 5.728 1.00 92.25 89 GLN A O 1
ATOM 738 N N . CYS A 1 90 ? -12.031 -8.849 6.279 1.00 95.38 90 CYS A N 1
ATOM 739 C CA . CYS A 1 90 ? -11.573 -8.685 4.910 1.00 95.38 90 CYS A CA 1
ATOM 740 C C . CYS A 1 90 ? -11.038 -10.024 4.405 1.00 95.38 90 CYS A C 1
ATOM 742 O O . CYS A 1 90 ? -10.076 -10.548 4.964 1.00 95.38 90 CYS A O 1
ATOM 744 N N . ASP A 1 91 ? -11.661 -10.561 3.358 1.00 95.75 91 ASP A N 1
ATOM 745 C CA . ASP A 1 91 ? -11.199 -11.803 2.739 1.00 95.75 91 ASP A CA 1
ATOM 746 C C . ASP A 1 91 ? -9.990 -11.567 1.827 1.00 95.75 91 ASP A C 1
ATOM 748 O O . ASP A 1 91 ? -9.089 -12.402 1.769 1.00 95.75 91 ASP A O 1
ATOM 752 N N . ARG A 1 92 ? -9.971 -10.446 1.089 1.00 95.94 92 ARG A N 1
ATOM 753 C CA . ARG A 1 92 ? -8.910 -10.101 0.130 1.00 95.94 92 ARG A CA 1
ATOM 754 C C . ARG A 1 92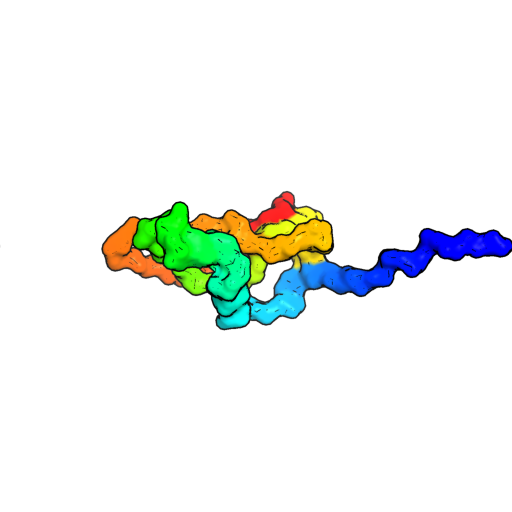 ? -8.700 -8.594 0.038 1.00 95.94 92 ARG A C 1
ATOM 756 O O . ARG A 1 92 ? -9.666 -7.845 -0.114 1.00 95.94 92 ARG A O 1
ATOM 763 N N . TYR A 1 93 ? -7.434 -8.183 0.045 1.00 96.69 93 TYR A N 1
ATOM 764 C CA . TYR A 1 93 ? -7.002 -6.810 -0.204 1.00 96.69 93 TYR A CA 1
ATOM 765 C C . TYR A 1 93 ? -5.737 -6.818 -1.066 1.00 96.69 93 TYR A C 1
ATOM 767 O O . TYR A 1 93 ? -4.650 -7.150 -0.600 1.00 96.69 93 TYR A O 1
ATOM 775 N N . GLU A 1 94 ? -5.895 -6.547 -2.359 1.00 95.88 94 GLU A N 1
ATOM 776 C CA . GLU A 1 94 ? -4.871 -6.790 -3.378 1.00 95.88 94 GLU A CA 1
ATOM 777 C C . GLU A 1 94 ? -4.947 -5.731 -4.482 1.00 95.88 94 GLU A C 1
ATOM 779 O O . GLU A 1 94 ? -5.994 -5.116 -4.669 1.00 95.88 94 GLU A O 1
ATOM 784 N N . SER A 1 95 ? -3.863 -5.593 -5.251 1.00 95.38 95 SER A N 1
ATOM 785 C CA . SER A 1 95 ? -3.853 -4.863 -6.522 1.00 95.38 95 SER A CA 1
ATOM 786 C C . SER A 1 95 ? -3.628 -5.796 -7.716 1.00 95.38 95 SER A C 1
ATOM 788 O O . SER A 1 95 ? -2.981 -6.845 -7.612 1.00 95.38 95 SER A O 1
ATOM 790 N N . ASN A 1 96 ? -4.129 -5.409 -8.887 1.00 94.50 96 ASN A N 1
ATOM 791 C CA . ASN A 1 96 ? -4.047 -6.165 -10.125 1.00 94.50 96 ASN A CA 1
ATOM 792 C C . ASN A 1 96 ? -2.962 -5.623 -11.063 1.00 94.50 96 ASN A C 1
ATOM 794 O O . ASN A 1 96 ? -3.171 -4.734 -11.887 1.00 94.50 96 ASN A O 1
ATOM 798 N N . ARG A 1 97 ? -1.799 -6.272 -11.016 1.00 90.81 97 ARG A N 1
ATOM 799 C CA . ARG A 1 97 ? -0.612 -5.929 -11.821 1.00 90.81 97 ARG A CA 1
ATOM 800 C C . ARG A 1 97 ? -0.738 -6.230 -13.310 1.00 90.81 97 ARG A C 1
ATOM 802 O O . ARG A 1 97 ? 0.131 -5.830 -14.079 1.00 90.81 97 ARG A O 1
ATOM 809 N N . MET A 1 98 ? -1.765 -6.978 -13.708 1.00 91.50 98 MET A N 1
ATOM 810 C CA . MET A 1 98 ? -1.989 -7.336 -15.109 1.00 91.50 98 MET A CA 1
ATOM 811 C C . MET A 1 98 ? -2.704 -6.222 -15.877 1.00 91.50 98 MET A C 1
ATOM 813 O O . MET A 1 98 ? -2.690 -6.228 -17.106 1.00 91.50 98 MET A O 1
ATOM 817 N N . VAL A 1 99 ? -3.321 -5.266 -15.175 1.00 93.69 99 VAL A N 1
ATOM 818 C CA . VAL A 1 99 ? -4.030 -4.139 -15.784 1.00 93.69 99 VAL A CA 1
ATOM 819 C C . VAL A 1 99 ? -3.122 -2.915 -15.771 1.00 93.69 99 VAL A C 1
ATOM 821 O O . VAL A 1 99 ? -2.973 -2.250 -14.756 1.00 93.69 99 VAL A O 1
ATOM 824 N N . THR A 1 100 ? -2.518 -2.611 -16.919 1.00 93.69 100 THR A N 1
ATOM 825 C CA . THR A 1 100 ? -1.517 -1.536 -17.065 1.00 93.69 100 THR A CA 1
ATOM 826 C C . THR A 1 100 ? -2.022 -0.349 -17.889 1.00 93.69 100 THR A C 1
ATOM 828 O O . THR A 1 100 ? -1.241 0.476 -18.353 1.00 93.69 100 THR A O 1
ATOM 831 N N . LEU A 1 101 ? -3.337 -0.254 -18.110 1.00 95.19 101 LEU A N 1
ATOM 832 C CA . LEU A 1 101 ? -3.951 0.783 -18.954 1.00 95.19 101 LEU A CA 1
ATOM 833 C C . LEU A 1 101 ? -3.926 2.186 -18.322 1.00 95.19 101 LEU A C 1
ATOM 835 O O . LEU A 1 101 ? -4.168 3.170 -19.016 1.00 95.19 101 LEU A O 1
ATOM 839 N N . SER A 1 102 ? -3.645 2.273 -17.023 1.00 95.81 102 SER A N 1
ATOM 840 C CA . SER A 1 102 ? -3.517 3.505 -16.244 1.00 95.81 102 SER A CA 1
ATOM 841 C C . SER A 1 102 ? -2.128 3.569 -15.601 1.00 95.81 102 SER A C 1
ATOM 843 O O . SER A 1 102 ? -1.392 2.583 -15.582 1.00 95.81 102 SER A O 1
ATOM 845 N N . ASP A 1 103 ? -1.763 4.739 -15.082 1.00 95.00 103 ASP A N 1
ATOM 846 C CA . ASP A 1 103 ? -0.618 4.915 -14.192 1.00 95.00 103 ASP A CA 1
ATOM 847 C C . ASP A 1 103 ? -0.908 4.470 -12.745 1.00 95.00 103 ASP A C 1
ATOM 849 O O . ASP A 1 103 ? -0.006 4.525 -11.904 1.00 95.00 103 ASP A O 1
ATOM 853 N N . HIS A 1 104 ? -2.130 3.988 -12.492 1.00 96.19 104 HIS A N 1
ATOM 854 C CA . HIS A 1 104 ? -2.551 3.283 -11.288 1.00 96.19 104 HIS A CA 1
ATOM 855 C C . HIS A 1 104 ? -2.804 1.792 -11.552 1.00 96.19 104 HIS A C 1
ATOM 857 O O . HIS A 1 104 ? -3.331 1.417 -12.605 1.00 96.19 104 HIS A O 1
ATOM 863 N N . LEU A 1 105 ? -2.482 0.950 -10.568 1.00 94.69 105 LEU A N 1
ATOM 864 C CA . LEU A 1 105 ? -2.937 -0.442 -10.519 1.00 94.69 105 LEU A CA 1
ATOM 865 C C . LEU A 1 105 ? -4.297 -0.518 -9.808 1.00 94.69 105 LEU A C 1
ATOM 867 O O . LEU A 1 105 ? -4.372 -0.056 -8.668 1.00 94.69 105 LEU A O 1
ATOM 871 N N . PRO A 1 106 ? -5.337 -1.096 -10.441 1.00 95.00 106 PRO A N 1
ATOM 872 C CA . PRO A 1 106 ? -6.619 -1.365 -9.789 1.00 95.00 106 PRO A CA 1
ATOM 873 C C . PRO A 1 106 ? -6.511 -2.322 -8.606 1.00 95.00 106 PRO A C 1
ATOM 875 O O . PRO A 1 106 ? -5.573 -3.151 -8.614 1.00 95.00 106 PRO A O 1
#

Radius of gyration: 17.73 Å; chains: 1; bounding box: 55×30×46 Å